Protein AF-A0A7C9FLT8-F1 (afdb_monomer)

Organism: Opuntia streptacantha (NCBI:txid393608)

Solvent-accessible surface area (backbone atoms only — not comparable to full-atom values): 6599 Å² total; per-residue (Å²): 132,85,89,76,83,84,78,73,49,72,65,55,53,50,48,53,50,52,54,50,48,64,69,47,51,83,79,51,79,52,72,66,58,52,50,52,56,49,50,50,53,52,48,55,52,51,52,53,50,48,53,58,59,72,70,54,70,84,85,53,60,69,71,62,48,52,53,50,49,52,51,48,53,51,61,72,40,44,65,58,53,51,51,54,51,50,54,52,51,52,50,51,49,44,49,78,65,58,67,55,52,79,82,69,59,75,85,80,124

Nearest PDB structures (foldseek):
  2nca-assembly1_A  TM=4.082E-01  e=2.066E+00  Homo sapiens
  5lj5-assembly1_R  TM=3.160E-01  e=8.499E+00  Saccharomyces cerevisiae

Structure (mmCIF, N/CA/C/O backbone):
data_AF-A0A7C9FLT8-F1
#
_entry.id   AF-A0A7C9FLT8-F1
#
loop_
_atom_site.group_PDB
_atom_site.id
_atom_site.type_symbol
_atom_site.label_atom_id
_atom_site.label_alt_id
_atom_site.label_comp_id
_atom_site.label_asym_id
_atom_site.label_entity_id
_atom_site.label_seq_id
_atom_site.pdbx_PDB_ins_code
_atom_site.Cartn_x
_atom_site.Cartn_y
_atom_site.Cartn_z
_atom_site.occupancy
_atom_site.B_iso_or_equiv
_atom_site.auth_seq_id
_atom_site.auth_comp_id
_atom_site.auth_asym_id
_atom_site.auth_atom_id
_atom_site.pdbx_PDB_model_num
ATOM 1 N N . SER A 1 1 ? 21.710 56.080 -35.925 1.00 42.78 1 SER A N 1
ATOM 2 C CA . SER A 1 1 ? 21.246 54.891 -36.666 1.00 42.78 1 SER A CA 1
ATOM 3 C C . SER A 1 1 ? 20.817 53.872 -35.632 1.00 42.78 1 SER A C 1
ATOM 5 O O . SER A 1 1 ? 21.524 53.750 -34.645 1.00 42.78 1 SER A O 1
ATOM 7 N N . LYS A 1 2 ? 19.623 53.298 -35.792 1.00 44.31 2 LYS A N 1
ATOM 8 C CA . LYS A 1 2 ? 18.842 52.565 -34.780 1.00 44.31 2 LYS A CA 1
ATOM 9 C C . LYS A 1 2 ? 19.602 51.422 -34.095 1.00 44.31 2 LYS A C 1
ATOM 11 O O . LYS A 1 2 ? 20.177 50.581 -34.779 1.00 44.31 2 LYS A O 1
ATOM 16 N N . ASP A 1 3 ? 19.475 51.374 -32.773 1.00 50.75 3 ASP A N 1
ATOM 17 C CA . ASP A 1 3 ? 19.737 50.214 -31.925 1.00 50.75 3 ASP A CA 1
ATOM 18 C C . ASP A 1 3 ? 18.868 49.021 -32.362 1.00 50.75 3 ASP A C 1
ATOM 20 O O . ASP A 1 3 ? 17.652 49.158 -32.533 1.00 50.75 3 ASP A O 1
ATOM 24 N N . ALA A 1 4 ? 19.485 47.852 -32.545 1.00 52.09 4 ALA A N 1
ATOM 25 C CA . ALA A 1 4 ? 18.796 46.575 -32.724 1.00 52.09 4 ALA A CA 1
ATOM 26 C C . ALA A 1 4 ? 19.052 45.710 -31.473 1.00 52.09 4 ALA A C 1
ATOM 28 O O . ALA A 1 4 ? 20.214 45.520 -31.110 1.00 52.09 4 ALA A O 1
ATOM 29 N N . PRO A 1 5 ? 18.004 45.231 -30.776 1.00 56.94 5 PRO A N 1
ATOM 30 C CA . PRO A 1 5 ? 18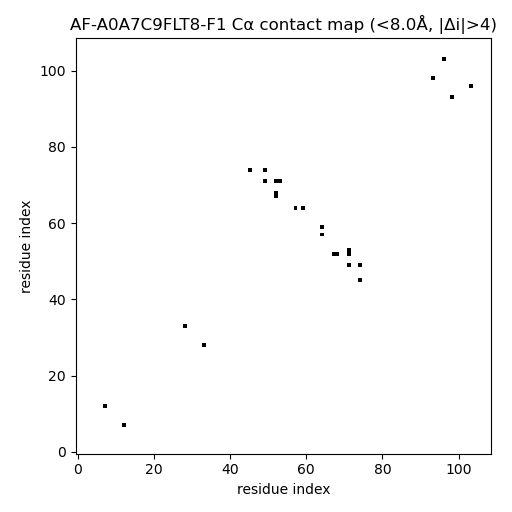.144 44.573 -29.484 1.00 56.94 5 PRO A CA 1
ATOM 31 C C . PRO A 1 5 ? 18.681 43.145 -29.627 1.00 56.94 5 PRO A C 1
ATOM 33 O O . PRO A 1 5 ? 18.403 42.447 -30.602 1.00 56.94 5 PRO A O 1
ATOM 36 N N . GLY A 1 6 ? 19.465 42.752 -28.623 1.00 60.50 6 GLY A N 1
ATOM 37 C CA . GLY A 1 6 ? 20.283 41.548 -28.569 1.00 60.50 6 GLY A CA 1
ATOM 38 C C . GLY A 1 6 ? 19.565 40.254 -28.937 1.00 60.50 6 GLY A C 1
ATOM 39 O O . GLY A 1 6 ? 18.592 39.849 -28.307 1.00 60.50 6 GLY A O 1
ATOM 40 N N . ILE A 1 7 ? 20.130 39.555 -29.916 1.00 61.56 7 ILE A N 1
ATOM 41 C CA . ILE A 1 7 ? 19.964 38.111 -30.027 1.00 61.56 7 ILE A CA 1
ATOM 42 C C . ILE A 1 7 ? 21.009 37.530 -29.079 1.00 61.56 7 ILE A C 1
ATOM 44 O O . ILE A 1 7 ? 22.198 37.527 -29.394 1.00 61.56 7 ILE A O 1
ATOM 48 N N . SER A 1 8 ? 20.564 37.122 -27.890 1.00 65.38 8 SER A N 1
ATOM 49 C CA . SER A 1 8 ? 21.383 36.346 -26.958 1.00 65.38 8 SER A CA 1
ATOM 50 C C . SER A 1 8 ? 21.993 35.175 -27.722 1.00 65.38 8 SER A C 1
ATOM 52 O O . SER A 1 8 ? 21.268 34.425 -28.382 1.00 65.38 8 SER A O 1
ATOM 54 N N . SER A 1 9 ? 23.318 35.030 -27.665 1.00 83.25 9 SER A N 1
ATOM 55 C CA . SER A 1 9 ? 23.988 33.874 -28.257 1.00 83.25 9 SER A CA 1
ATOM 56 C C . SER A 1 9 ? 23.381 32.598 -27.668 1.00 83.25 9 SER A C 1
ATOM 58 O O . SER A 1 9 ? 23.006 32.570 -26.495 1.00 83.25 9 SER A O 1
ATOM 60 N N . TYR A 1 10 ? 23.299 31.521 -28.455 1.00 82.81 10 TYR A N 1
ATOM 61 C CA . TYR A 1 10 ? 22.874 30.207 -27.952 1.00 82.81 10 TYR A CA 1
ATOM 62 C C . TYR A 1 10 ? 23.671 29.800 -26.700 1.00 82.81 10 TYR A C 1
ATOM 64 O O . TYR A 1 10 ? 23.114 29.217 -25.775 1.00 82.81 10 TYR A O 1
ATOM 72 N N . GLY A 1 11 ? 24.957 30.169 -26.648 1.00 86.69 11 GLY A N 1
ATOM 73 C CA . GLY A 1 11 ? 25.812 29.945 -25.482 1.00 86.69 11 GLY A CA 1
ATOM 74 C C . GLY A 1 11 ? 25.373 30.725 -24.241 1.00 86.69 11 GLY A C 1
ATOM 75 O O . GLY A 1 11 ? 25.386 30.164 -23.1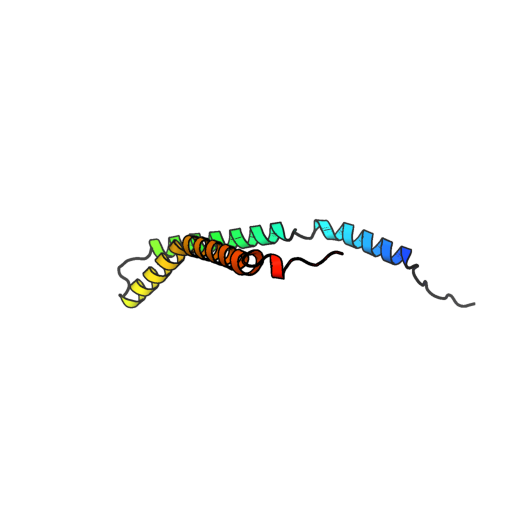51 1.00 86.69 11 GLY A O 1
ATOM 76 N N . ASP A 1 12 ? 24.915 31.968 -24.402 1.00 88.19 12 ASP A N 1
ATOM 77 C CA . ASP A 1 12 ? 24.436 32.792 -23.285 1.00 88.19 12 ASP A CA 1
ATOM 78 C C . ASP A 1 12 ? 23.115 32.246 -22.724 1.00 88.19 12 ASP A C 1
ATOM 80 O O . ASP A 1 12 ? 22.955 32.153 -21.509 1.00 88.19 12 ASP A O 1
ATOM 84 N N . LEU A 1 13 ? 22.208 31.788 -23.597 1.00 91.12 13 LEU A N 1
ATOM 85 C CA . LEU A 1 13 ? 20.957 31.137 -23.182 1.00 91.12 13 LEU A CA 1
ATOM 86 C C . LEU A 1 13 ? 21.213 29.800 -22.478 1.00 91.12 13 LEU A C 1
ATOM 88 O O . LEU A 1 13 ? 20.546 29.478 -21.494 1.00 91.12 13 LEU A O 1
ATOM 92 N N . LEU A 1 14 ? 22.170 29.011 -22.975 1.00 92.38 14 LEU A N 1
ATOM 93 C CA . LEU A 1 14 ? 22.531 27.730 -22.369 1.00 92.38 14 LEU A CA 1
ATOM 94 C C . LEU A 1 14 ? 23.169 27.932 -20.989 1.00 92.38 14 LEU A C 1
ATOM 96 O O . LEU A 1 14 ? 22.830 27.212 -20.052 1.00 92.38 14 LEU A O 1
ATOM 100 N N . MET A 1 15 ? 24.029 28.943 -20.855 1.00 92.75 15 MET A N 1
ATOM 101 C CA . MET A 1 15 ? 24.647 29.322 -19.588 1.00 92.75 15 MET A CA 1
ATOM 102 C C . MET A 1 15 ? 23.604 29.837 -18.589 1.00 92.75 15 MET A C 1
ATOM 104 O O . MET A 1 15 ? 23.596 29.380 -17.453 1.00 92.75 15 MET A O 1
ATOM 108 N N . GLU A 1 16 ? 22.676 30.711 -18.999 1.00 93.44 16 GLU A N 1
ATOM 109 C CA . GLU A 1 16 ? 21.579 31.187 -18.140 1.00 93.44 16 GLU A CA 1
ATOM 110 C C . GLU A 1 16 ? 20.663 30.038 -17.685 1.00 93.44 16 GLU A C 1
ATOM 112 O O . GLU A 1 16 ? 20.236 29.991 -16.524 1.00 93.44 16 GLU A O 1
ATOM 117 N N . PHE A 1 17 ? 20.383 29.085 -18.578 1.00 91.31 17 PHE A N 1
ATOM 118 C CA . PHE A 1 17 ? 19.625 27.883 -18.251 1.00 91.31 17 PHE A CA 1
ATOM 119 C C . PHE A 1 17 ? 20.356 27.012 -17.224 1.00 91.31 17 PHE A C 1
ATOM 121 O O . PHE A 1 17 ? 19.753 26.626 -16.221 1.00 91.31 17 PHE A O 1
ATOM 128 N N . GLU A 1 18 ? 21.644 26.731 -17.429 1.00 94.00 18 GLU A N 1
ATOM 129 C CA . GLU A 1 18 ? 22.449 25.931 -16.503 1.00 94.00 18 GLU A CA 1
ATOM 130 C C . GLU A 1 18 ? 22.535 26.597 -15.120 1.00 94.00 18 GLU A C 1
ATOM 132 O O . GLU A 1 18 ? 22.254 25.957 -14.102 1.00 94.00 18 GLU A O 1
ATOM 137 N N . ASP A 1 19 ? 22.778 27.908 -15.083 1.00 93.75 19 ASP A N 1
ATOM 138 C CA . ASP A 1 19 ? 22.778 28.714 -13.859 1.00 93.75 19 ASP A CA 1
ATOM 139 C C . ASP A 1 19 ? 21.427 28.653 -13.131 1.00 93.75 19 ASP A C 1
ATOM 141 O O . ASP A 1 19 ? 21.357 28.531 -11.902 1.00 93.75 19 ASP A O 1
ATOM 145 N N . SER A 1 20 ? 20.331 28.722 -13.889 1.00 91.75 20 SER A N 1
ATOM 146 C CA . SER A 1 20 ? 18.970 28.625 -13.359 1.00 91.75 20 SER A CA 1
ATOM 147 C C . SER A 1 20 ? 18.685 27.238 -12.785 1.00 91.75 20 SER A C 1
ATOM 149 O O . SER A 1 20 ? 18.117 27.129 -11.695 1.00 91.75 20 SER A O 1
ATOM 151 N N . VAL A 1 21 ? 19.121 26.170 -13.460 1.00 90.19 21 VAL A N 1
ATOM 152 C CA . VAL A 1 21 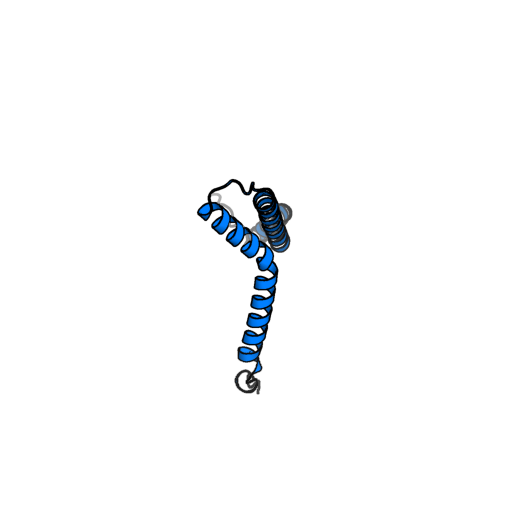? 18.989 24.788 -12.977 1.00 90.19 21 VAL A CA 1
ATOM 153 C C . VAL A 1 21 ? 19.778 24.592 -11.683 1.00 90.19 21 VAL A C 1
ATOM 155 O O . VAL A 1 21 ? 19.229 24.056 -10.718 1.00 90.19 21 VAL A O 1
ATOM 158 N N . VAL A 1 22 ? 21.024 25.070 -11.613 1.00 92.00 22 VAL A N 1
ATOM 159 C CA . VAL A 1 22 ? 21.863 24.977 -10.405 1.00 92.00 22 VAL A CA 1
ATOM 160 C C . VAL A 1 22 ? 21.224 25.716 -9.227 1.00 92.00 22 VAL A C 1
ATOM 162 O O . VAL A 1 22 ? 21.184 25.179 -8.120 1.00 92.00 22 VAL A O 1
ATOM 165 N N . LYS A 1 23 ? 20.650 26.903 -9.455 1.00 92.56 23 LYS A N 1
ATOM 166 C CA . LYS A 1 23 ? 19.956 27.685 -8.414 1.00 92.56 23 LYS A CA 1
ATOM 167 C C . LYS A 1 23 ? 18.651 27.036 -7.939 1.00 92.56 23 LYS A C 1
ATOM 169 O O . LYS A 1 23 ? 18.276 27.204 -6.777 1.00 92.56 23 LYS A O 1
ATOM 174 N N . GLN A 1 24 ? 17.937 26.322 -8.812 1.00 88.94 24 GLN A N 1
ATOM 175 C CA . GLN A 1 24 ? 16.654 25.690 -8.476 1.00 88.94 24 GLN A CA 1
ATOM 176 C C . GLN A 1 24 ? 16.810 24.303 -7.845 1.00 88.94 24 GLN A C 1
ATOM 178 O O . GLN A 1 24 ? 16.023 23.941 -6.973 1.00 88.94 24 GLN A O 1
ATOM 183 N N . ARG A 1 25 ? 17.832 23.534 -8.235 1.00 85.06 25 ARG A N 1
ATOM 184 C CA . ARG A 1 25 ? 18.026 22.136 -7.815 1.00 85.06 25 ARG A CA 1
ATOM 185 C C . ARG A 1 25 ? 17.962 21.903 -6.294 1.00 85.06 25 ARG A C 1
ATOM 187 O O . ARG A 1 25 ? 17.313 20.936 -5.910 1.00 85.06 25 ARG A O 1
ATOM 194 N N . PRO A 1 26 ? 18.529 22.758 -5.417 1.00 86.88 26 PRO A N 1
ATOM 195 C CA . PRO A 1 26 ? 18.432 22.581 -3.964 1.00 86.88 26 PRO A CA 1
ATOM 196 C C . PRO A 1 26 ? 17.016 22.758 -3.395 1.00 86.88 26 PRO A C 1
ATOM 198 O O . PRO A 1 26 ? 16.740 22.290 -2.296 1.00 86.88 26 PRO A O 1
ATOM 201 N N . LYS A 1 27 ? 16.119 23.445 -4.117 1.00 87.50 27 LYS A N 1
ATOM 202 C CA . LYS A 1 27 ? 14.713 23.635 -3.716 1.00 87.50 27 LYS A CA 1
ATOM 203 C C . LYS A 1 27 ? 13.838 22.438 -4.087 1.00 87.50 27 LYS A C 1
ATOM 205 O O . LYS A 1 27 ? 12.719 22.322 -3.594 1.00 87.50 27 LYS A O 1
ATOM 210 N N . CYS A 1 28 ? 14.331 21.567 -4.963 1.00 85.56 28 CYS A N 1
ATOM 211 C CA . CYS A 1 28 ? 13.621 20.385 -5.417 1.00 85.56 28 CYS A CA 1
ATOM 212 C C . CYS A 1 28 ? 14.005 19.182 -4.554 1.00 85.56 28 CYS A C 1
ATOM 214 O O . CYS A 1 28 ? 15.182 18.889 -4.355 1.00 85.56 28 CYS A O 1
ATOM 216 N N . MET A 1 29 ? 13.006 18.440 -4.082 1.00 89.31 29 MET A N 1
ATOM 217 C CA . MET A 1 29 ? 13.251 17.136 -3.473 1.00 89.31 29 MET A CA 1
ATOM 218 C C . MET A 1 29 ? 13.598 16.099 -4.542 1.00 89.31 29 MET A C 1
ATOM 220 O O . MET A 1 29 ? 13.102 16.156 -5.669 1.00 89.31 29 MET A O 1
ATOM 224 N N . SER A 1 30 ? 14.431 15.124 -4.182 1.00 91.12 30 SER A N 1
ATOM 225 C CA . SER A 1 30 ? 14.687 13.975 -5.048 1.00 91.12 30 SER A CA 1
ATOM 226 C C . SER A 1 30 ? 13.430 13.111 -5.192 1.00 91.12 30 SER A C 1
ATOM 228 O O . SER A 1 30 ? 12.609 13.019 -4.278 1.00 91.12 30 SER A O 1
ATOM 230 N N . GLY A 1 31 ? 13.294 12.423 -6.330 1.00 92.44 31 GLY A N 1
ATOM 231 C CA . GLY A 1 31 ? 12.185 11.486 -6.548 1.00 92.44 31 GLY A CA 1
ATOM 232 C C . GLY A 1 31 ? 12.166 10.338 -5.531 1.00 92.44 31 GLY A C 1
ATOM 233 O O . GLY A 1 31 ? 11.097 9.944 -5.065 1.00 92.44 31 GLY A O 1
ATOM 234 N N . SER A 1 32 ? 13.341 9.852 -5.117 1.00 94.19 32 SER A N 1
ATOM 235 C CA . SER A 1 32 ? 13.462 8.865 -4.037 1.00 94.19 32 SER A CA 1
ATOM 236 C C . SER A 1 32 ? 12.976 9.422 -2.698 1.00 94.19 32 SER A C 1
ATOM 238 O O . SER A 1 32 ? 12.186 8.763 -2.030 1.00 94.19 32 SER A O 1
ATOM 240 N N . GLY A 1 33 ? 13.350 10.659 -2.352 1.00 94.94 33 GLY A N 1
ATOM 241 C CA . GLY A 1 33 ? 12.894 11.316 -1.126 1.00 94.94 33 GLY A CA 1
ATOM 242 C C . GLY A 1 33 ? 11.384 11.567 -1.115 1.00 94.94 33 GLY A C 1
ATOM 243 O O . GLY A 1 33 ? 10.730 11.379 -0.092 1.00 94.94 33 GLY A O 1
ATOM 244 N N . LEU A 1 34 ? 10.794 11.922 -2.261 1.00 93.94 34 LEU A N 1
ATOM 245 C CA . LEU A 1 34 ? 9.336 12.025 -2.396 1.00 93.94 34 LEU A CA 1
ATOM 246 C C . LEU A 1 34 ? 8.643 10.670 -2.222 1.00 93.94 34 LEU A C 1
ATOM 248 O O . LEU A 1 34 ? 7.593 10.600 -1.587 1.00 93.94 34 LEU A O 1
ATOM 252 N N . THR A 1 35 ? 9.228 9.603 -2.767 1.00 96.00 35 THR A N 1
ATOM 253 C CA . THR A 1 35 ? 8.690 8.242 -2.643 1.00 96.00 35 THR A CA 1
ATOM 254 C C . THR A 1 35 ? 8.711 7.785 -1.186 1.00 96.00 35 THR A C 1
ATOM 256 O O . THR A 1 35 ? 7.684 7.352 -0.673 1.00 96.00 35 THR A O 1
ATOM 259 N N . GLU A 1 36 ? 9.828 7.983 -0.487 1.00 96.56 36 GLU A N 1
ATOM 260 C CA . GLU A 1 36 ? 9.977 7.646 0.932 1.00 96.56 36 GLU A CA 1
ATOM 261 C C . GLU A 1 36 ? 9.008 8.436 1.829 1.00 96.56 36 GLU A C 1
ATOM 263 O O . GLU A 1 36 ? 8.347 7.865 2.699 1.00 96.56 36 GLU A O 1
ATOM 268 N N . LEU A 1 37 ? 8.851 9.744 1.590 1.00 96.31 37 LEU A N 1
ATOM 269 C CA . LEU A 1 37 ? 7.868 10.566 2.308 1.00 96.31 37 LEU A CA 1
ATOM 270 C C . LEU A 1 37 ? 6.424 10.120 2.056 1.00 96.31 37 LEU A C 1
ATOM 272 O O . LEU A 1 37 ? 5.569 10.221 2.938 1.00 96.31 37 LEU A O 1
ATOM 276 N N . ASN A 1 38 ? 6.124 9.662 0.845 1.00 96.31 38 ASN A N 1
ATOM 277 C CA . ASN A 1 38 ? 4.800 9.162 0.518 1.00 96.31 38 ASN A CA 1
ATOM 278 C C . ASN A 1 38 ? 4.537 7.818 1.216 1.00 96.31 38 ASN A C 1
ATOM 280 O O . ASN A 1 38 ? 3.483 7.631 1.823 1.00 96.31 38 ASN A O 1
ATOM 284 N N . GLU A 1 39 ? 5.512 6.909 1.199 1.00 95.75 39 GLU A N 1
ATOM 285 C CA . GLU A 1 39 ? 5.437 5.625 1.901 1.00 95.75 39 GLU A CA 1
ATOM 286 C C . GLU A 1 39 ? 5.283 5.796 3.412 1.00 95.75 39 GLU A C 1
ATOM 288 O O . GLU A 1 39 ? 4.438 5.132 4.015 1.00 95.75 39 GLU A O 1
ATOM 293 N N . SER A 1 40 ? 6.043 6.707 4.028 1.00 96.69 40 SER A N 1
ATOM 294 C CA . SER A 1 40 ? 5.921 6.982 5.463 1.00 96.69 40 SER A CA 1
ATOM 295 C C . SER A 1 40 ? 4.536 7.524 5.811 1.00 96.69 40 SER A C 1
ATOM 297 O O . SER A 1 40 ? 3.898 7.027 6.736 1.00 96.69 40 SER A O 1
ATOM 299 N N . ARG A 1 41 ? 4.000 8.452 5.006 1.00 97.38 41 ARG A N 1
ATOM 300 C CA . ARG A 1 41 ? 2.633 8.965 5.165 1.00 97.38 41 ARG A CA 1
ATOM 301 C C . ARG A 1 41 ? 1.589 7.853 5.091 1.00 97.38 41 ARG A C 1
ATOM 303 O O . ARG A 1 41 ? 0.653 7.849 5.891 1.00 97.38 41 ARG A O 1
ATOM 310 N N . PHE A 1 42 ? 1.706 6.940 4.127 1.00 95.44 42 PHE A N 1
ATOM 311 C CA . PHE A 1 42 ? 0.780 5.812 4.018 1.00 95.44 42 PHE A CA 1
ATOM 312 C C . PHE A 1 42 ? 0.890 4.874 5.215 1.00 95.44 42 PHE A C 1
ATOM 314 O O . PHE A 1 42 ? -0.139 4.500 5.774 1.00 95.44 42 PHE A O 1
ATOM 321 N N . ARG A 1 43 ? 2.112 4.556 5.648 1.00 95.75 43 ARG A N 1
ATOM 322 C CA . ARG A 1 43 ? 2.356 3.709 6.817 1.00 95.75 43 ARG A CA 1
ATOM 323 C C . ARG A 1 43 ? 1.715 4.292 8.072 1.00 95.75 43 ARG A C 1
ATOM 325 O O . ARG A 1 43 ? 0.903 3.616 8.691 1.00 95.75 43 ARG A O 1
ATOM 332 N N . SER A 1 44 ? 1.962 5.568 8.366 1.00 97.62 44 SER A N 1
ATOM 333 C CA . SER A 1 44 ? 1.373 6.233 9.533 1.00 97.62 44 SER A CA 1
ATOM 334 C C . SER A 1 44 ? -0.156 6.267 9.487 1.00 97.62 44 SER A C 1
ATOM 336 O O . SER A 1 44 ? -0.806 6.129 10.517 1.00 97.62 44 SER A O 1
ATOM 338 N N . ARG A 1 45 ? -0.761 6.423 8.300 1.00 96.94 45 ARG A N 1
ATOM 339 C CA . ARG A 1 45 ? -2.226 6.365 8.1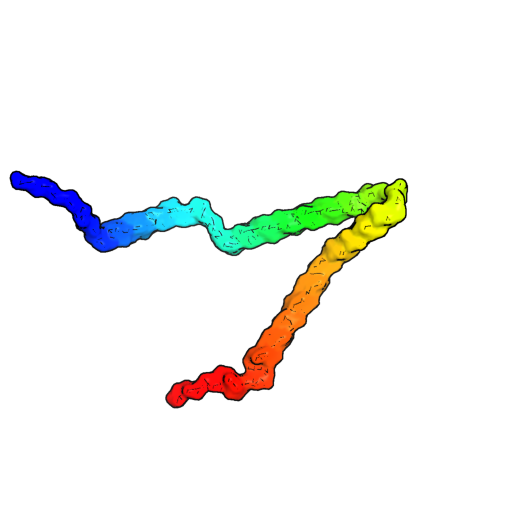51 1.00 96.94 45 ARG A CA 1
ATOM 340 C C . ARG A 1 45 ? -2.785 4.971 8.418 1.00 96.94 45 ARG A C 1
ATOM 342 O O . ARG A 1 45 ? -3.837 4.862 9.040 1.00 96.94 45 ARG A O 1
ATOM 349 N N . ILE A 1 46 ? -2.104 3.929 7.944 1.00 96.38 46 ILE A N 1
ATOM 350 C CA . ILE A 1 46 ? -2.501 2.538 8.190 1.00 96.38 46 ILE A CA 1
ATOM 351 C C . ILE A 1 46 ? -2.383 2.220 9.681 1.00 96.38 46 ILE A C 1
ATOM 353 O O . ILE A 1 46 ? -3.333 1.699 10.253 1.00 96.38 46 ILE A O 1
ATOM 357 N N . GLU A 1 47 ? -1.264 2.578 10.314 1.00 96.31 47 GLU A N 1
ATOM 358 C CA . GLU A 1 47 ? -1.043 2.388 11.753 1.00 96.31 47 GLU A CA 1
ATOM 359 C C . GLU A 1 47 ? -2.118 3.096 12.579 1.00 96.31 47 GLU A C 1
ATOM 361 O O . GLU A 1 47 ? -2.771 2.464 13.402 1.00 96.31 47 GLU A O 1
ATOM 366 N N . HIS A 1 48 ? -2.383 4.371 12.285 1.00 97.50 48 HIS A N 1
ATOM 367 C CA . HIS A 1 48 ? -3.442 5.128 12.948 1.00 97.50 48 HIS A CA 1
ATOM 368 C C . HIS A 1 48 ? -4.807 4.441 12.815 1.00 97.50 48 HIS A C 1
ATOM 370 O O . HIS A 1 48 ? -5.535 4.291 13.792 1.00 97.50 48 HIS A O 1
ATOM 376 N N . ARG A 1 49 ? -5.162 3.996 11.604 1.00 97.06 49 ARG A N 1
ATOM 377 C CA . ARG A 1 49 ? -6.446 3.335 11.357 1.00 97.06 49 ARG A CA 1
ATOM 378 C C . ARG A 1 49 ? -6.549 1.976 12.050 1.00 97.06 49 ARG A C 1
ATOM 380 O O . ARG A 1 49 ? -7.625 1.622 12.522 1.00 97.06 49 ARG A O 1
ATOM 387 N N . LEU A 1 50 ? -5.453 1.222 12.121 1.00 96.94 50 LEU A N 1
ATOM 388 C CA . LEU A 1 50 ? -5.397 -0.031 12.873 1.00 96.94 50 LEU A CA 1
ATOM 389 C C . LEU A 1 50 ? -5.685 0.216 14.354 1.00 96.94 50 LEU A C 1
ATOM 391 O O . LEU A 1 50 ? -6.548 -0.461 14.903 1.00 96.94 50 LEU A O 1
ATOM 395 N N . THR A 1 51 ? -5.044 1.219 14.960 1.00 96.12 51 THR A N 1
ATOM 396 C CA . THR A 1 51 ? -5.309 1.604 16.353 1.00 96.12 51 THR A CA 1
ATOM 397 C C . THR A 1 51 ? -6.777 1.973 16.559 1.00 96.12 51 THR A C 1
ATOM 399 O O . THR A 1 51 ? -7.421 1.426 17.450 1.00 96.12 51 THR A O 1
ATOM 402 N N . GLU A 1 52 ? -7.351 2.810 15.685 1.00 95.12 52 GLU A N 1
ATOM 403 C CA . GLU A 1 52 ? -8.777 3.158 15.762 1.00 95.12 52 GLU A CA 1
ATOM 404 C C . GLU A 1 52 ? -9.688 1.927 15.722 1.00 95.12 52 GLU A C 1
ATOM 406 O O . GLU A 1 52 ? -10.674 1.886 16.452 1.00 95.12 52 GLU A O 1
ATOM 411 N N . LEU A 1 53 ? -9.393 0.955 14.850 1.00 94.75 53 LEU A N 1
ATOM 412 C CA . LEU A 1 53 ? -10.204 -0.250 14.659 1.00 94.75 53 LEU A CA 1
ATOM 413 C C . LEU A 1 53 ? -10.073 -1.243 15.822 1.00 94.75 53 LEU A C 1
ATOM 415 O O . LEU A 1 53 ? -11.053 -1.910 16.154 1.00 94.75 53 LEU A O 1
ATOM 419 N N . GLU A 1 54 ? -8.891 -1.349 16.430 1.00 91.75 54 GLU A N 1
ATOM 420 C CA . GLU A 1 54 ? -8.629 -2.241 17.567 1.00 91.75 54 GLU A CA 1
ATOM 421 C C . GLU A 1 54 ? -9.248 -1.730 18.874 1.00 91.75 54 GLU A C 1
ATOM 423 O O . GLU A 1 54 ? -9.650 -2.532 19.715 1.00 91.75 54 GLU A O 1
ATOM 428 N N . GLU A 1 55 ? -9.393 -0.413 19.023 1.00 90.56 55 GLU A N 1
ATOM 429 C CA . GLU A 1 55 ? -9.983 0.222 20.208 1.00 90.56 55 GLU A CA 1
ATOM 430 C C . GLU A 1 55 ? -11.517 0.356 20.138 1.00 90.56 55 GLU A C 1
ATOM 432 O O . GLU A 1 55 ? -12.148 0.912 21.044 1.00 90.56 55 GLU A O 1
ATOM 437 N N . LEU A 1 56 ? -12.162 -0.144 19.075 1.00 85.69 56 LEU A N 1
ATOM 438 C CA . LEU A 1 56 ? -13.608 -0.000 18.919 1.00 85.69 56 LEU A CA 1
ATOM 439 C C . LEU A 1 56 ? -14.392 -0.821 19.956 1.00 85.69 56 LEU A C 1
ATOM 441 O O . LEU A 1 56 ? -14.157 -2.019 20.120 1.00 85.69 56 LEU A O 1
ATOM 445 N N . PRO A 1 57 ? -15.419 -0.229 20.592 1.00 84.62 57 PRO A N 1
ATOM 446 C CA . PRO A 1 57 ? -16.256 -0.958 21.530 1.00 84.62 57 PRO A C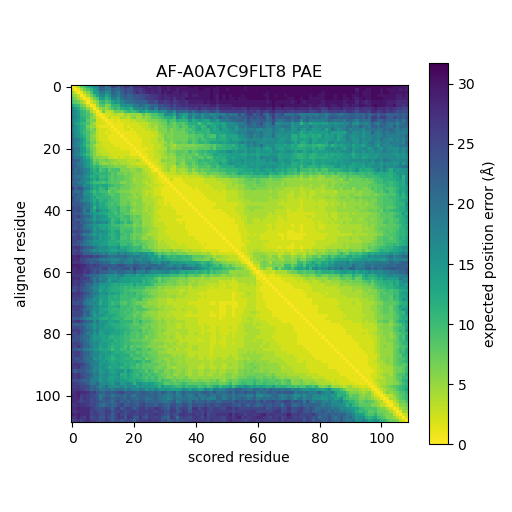A 1
ATOM 447 C C . PRO A 1 57 ? -17.100 -2.012 20.803 1.00 84.62 57 PRO A C 1
ATOM 449 O O . PRO A 1 57 ? -17.748 -1.725 19.793 1.00 84.62 57 PRO A O 1
ATOM 452 N N . SER A 1 58 ? -17.166 -3.218 21.371 1.00 78.31 58 SER A N 1
ATOM 453 C CA . SER A 1 58 ? -17.966 -4.333 20.840 1.00 78.31 58 SER A CA 1
ATOM 454 C C . SER A 1 58 ? -19.481 -4.140 20.995 1.00 78.31 58 SER A C 1
ATOM 456 O O . SER A 1 58 ? -20.249 -4.981 20.551 1.00 78.31 58 SER A O 1
ATOM 458 N N . SER A 1 59 ? -19.928 -3.041 21.612 1.00 83.31 59 SER A N 1
ATOM 459 C CA . SER A 1 59 ? -21.346 -2.695 21.795 1.00 83.31 59 SER A CA 1
ATOM 460 C C . SER A 1 59 ? -22.018 -2.108 20.545 1.00 83.31 59 SER A C 1
ATOM 462 O O . SER A 1 59 ? -23.176 -1.693 20.599 1.00 83.31 59 SER A O 1
ATOM 464 N N . ARG A 1 60 ? -21.302 -2.028 19.418 1.00 75.88 60 ARG A N 1
ATOM 465 C CA . ARG A 1 60 ? -21.840 -1.564 18.132 1.00 75.88 60 ARG A CA 1
ATOM 466 C C . ARG A 1 60 ? -22.659 -2.675 17.468 1.00 75.88 60 ARG A C 1
ATOM 468 O O . ARG A 1 60 ? -22.385 -3.850 17.669 1.00 75.88 60 ARG A O 1
ATOM 475 N N . GLY A 1 61 ? -23.653 -2.302 16.661 1.00 87.75 61 GLY A N 1
ATOM 476 C CA . GLY A 1 61 ? -24.492 -3.270 15.943 1.00 87.75 61 GLY A CA 1
ATOM 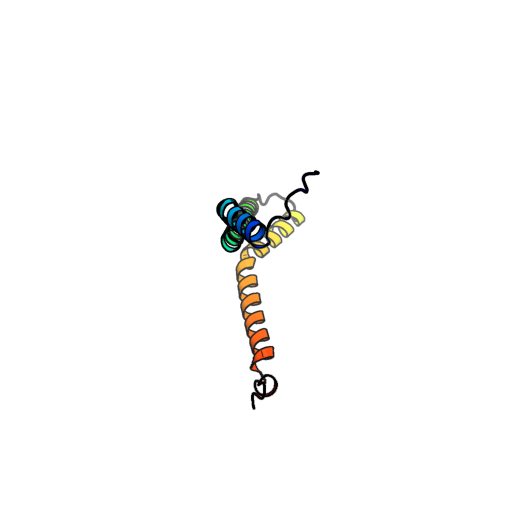477 C C . GLY A 1 61 ? -23.690 -4.203 15.022 1.00 87.75 61 GLY A C 1
ATOM 478 O O . GLY A 1 61 ? -22.663 -3.807 14.466 1.00 87.75 61 GLY A O 1
ATOM 479 N N . GLU A 1 62 ? -24.196 -5.423 14.836 1.00 90.19 62 GLU A N 1
ATOM 480 C CA . GLU A 1 62 ? -23.499 -6.548 14.186 1.00 90.19 62 GLU A CA 1
ATOM 481 C C . GLU A 1 62 ? -22.986 -6.246 12.765 1.00 90.19 62 GLU A C 1
ATOM 483 O O . GLU A 1 62 ? -21.874 -6.642 12.407 1.00 90.19 62 GLU A O 1
ATOM 488 N N . ASP A 1 63 ? -23.757 -5.510 11.954 1.00 92.06 63 ASP A N 1
ATOM 489 C CA . ASP A 1 63 ? -23.363 -5.136 10.585 1.00 92.06 63 ASP A CA 1
ATOM 490 C C . ASP A 1 63 ? -22.131 -4.216 10.578 1.00 92.06 63 ASP A C 1
ATOM 492 O O . ASP A 1 63 ? -21.169 -4.440 9.838 1.00 92.06 63 ASP A O 1
ATOM 496 N N . LEU A 1 64 ? -22.121 -3.204 11.451 1.00 90.69 64 LEU A N 1
ATOM 497 C CA . LEU A 1 64 ? -20.985 -2.293 11.572 1.00 90.69 64 LEU A CA 1
ATOM 498 C C . LEU A 1 64 ? -19.759 -3.028 12.119 1.00 90.69 64 LEU A C 1
ATOM 500 O O . LEU A 1 64 ? -18.654 -2.837 11.615 1.00 90.69 64 LEU A O 1
ATOM 504 N N . GLN A 1 65 ? -19.958 -3.901 13.108 1.00 91.50 65 GLN A N 1
ATOM 505 C CA . GLN A 1 65 ? -18.886 -4.715 13.672 1.00 91.50 65 GLN A CA 1
ATOM 506 C C . GLN A 1 65 ? -18.250 -5.627 12.614 1.00 91.50 65 GLN A C 1
ATOM 508 O O . GLN A 1 65 ? -17.025 -5.673 12.506 1.00 91.50 65 GLN A O 1
ATOM 513 N N . SER A 1 66 ? -19.060 -6.292 11.787 1.00 93.25 66 SER A N 1
ATOM 514 C CA . SER A 1 66 ? -18.565 -7.151 10.704 1.00 93.25 66 SER A CA 1
ATOM 515 C C . SER A 1 66 ? -17.733 -6.370 9.686 1.00 93.25 66 SER A C 1
ATOM 517 O O . SER A 1 66 ? -16.652 -6.814 9.300 1.00 93.25 66 SER A O 1
ATOM 519 N N . LYS A 1 67 ? -18.186 -5.175 9.286 1.00 94.69 67 LYS A N 1
ATOM 520 C CA . LYS A 1 67 ? -17.439 -4.303 8.363 1.00 94.69 67 LYS A CA 1
ATOM 521 C C . LYS A 1 67 ? -16.100 -3.857 8.950 1.00 94.69 67 LYS A C 1
ATOM 523 O O . LYS A 1 67 ? -15.086 -3.936 8.261 1.00 94.69 67 LYS A O 1
ATOM 528 N N . CYS A 1 68 ? -16.079 -3.450 10.219 1.00 95.06 68 CYS A N 1
ATOM 529 C CA . CYS A 1 68 ? -14.846 -3.065 10.908 1.00 95.06 68 CYS A CA 1
ATOM 530 C C . CYS A 1 68 ? -13.860 -4.235 11.033 1.00 95.06 68 CYS A C 1
ATOM 532 O O . CYS A 1 68 ? -12.663 -4.041 10.836 1.00 95.06 68 CYS A O 1
ATOM 534 N N . LEU A 1 69 ? -14.343 -5.452 11.304 1.00 94.62 69 LEU A N 1
ATOM 535 C CA . LEU A 1 69 ? -13.493 -6.644 11.347 1.00 94.62 69 LEU A CA 1
ATOM 536 C C . LEU A 1 69 ? -12.889 -6.964 9.976 1.00 94.62 69 LEU A C 1
ATOM 538 O O . LEU A 1 69 ? -11.696 -7.246 9.887 1.00 94.62 69 LEU A O 1
ATOM 542 N N . LEU A 1 70 ? -13.682 -6.886 8.905 1.00 96.81 70 LEU A N 1
ATOM 543 C CA . LEU A 1 70 ? -13.179 -7.082 7.543 1.00 96.81 70 LEU A CA 1
ATOM 544 C C . LEU A 1 70 ? -12.098 -6.059 7.184 1.00 96.81 70 LEU A C 1
ATOM 546 O O . LEU A 1 70 ? -11.065 -6.435 6.631 1.00 96.81 70 LEU A O 1
ATOM 550 N N . GLU A 1 71 ? -12.307 -4.787 7.527 1.00 97.12 71 GLU A N 1
ATOM 551 C CA . GLU A 1 71 ? -11.307 -3.736 7.329 1.00 97.12 71 GLU A CA 1
ATOM 552 C C . GLU A 1 71 ? -10.026 -4.032 8.123 1.00 97.12 71 GLU A C 1
ATOM 554 O O . GLU A 1 71 ? -8.936 -4.034 7.552 1.00 97.12 71 GLU A O 1
ATOM 559 N N . LEU A 1 72 ? -10.154 -4.365 9.413 1.00 96.38 72 LEU A N 1
ATOM 560 C CA . LEU A 1 72 ? -9.030 -4.670 10.300 1.00 96.38 72 LEU A CA 1
ATOM 561 C C . LEU A 1 72 ? -8.180 -5.827 9.764 1.00 96.38 72 LEU A C 1
ATOM 563 O O . LEU A 1 72 ? -6.958 -5.708 9.648 1.00 96.38 72 LEU A O 1
ATOM 567 N N . TYR A 1 73 ? -8.811 -6.947 9.410 1.00 97.12 73 TYR A N 1
ATOM 568 C CA . TYR A 1 73 ? -8.093 -8.096 8.860 1.00 97.12 73 TYR A CA 1
ATOM 569 C C . TYR A 1 73 ? -7.525 -7.809 7.469 1.00 97.12 73 TYR A C 1
ATOM 571 O O . TYR A 1 73 ? -6.416 -8.250 7.167 1.00 97.12 73 TYR A O 1
ATOM 579 N N . GLY A 1 74 ? -8.230 -7.030 6.645 1.00 97.38 74 GLY A N 1
ATOM 580 C CA . GLY A 1 74 ? -7.727 -6.570 5.353 1.00 97.38 74 GLY A CA 1
ATOM 581 C C . GLY A 1 74 ? -6.431 -5.768 5.491 1.00 97.38 74 GLY A C 1
ATOM 582 O O . GLY A 1 74 ? -5.454 -6.063 4.803 1.00 97.38 74 GLY A O 1
ATOM 583 N N . LEU A 1 75 ? -6.389 -4.816 6.429 1.00 96.88 75 LEU A N 1
ATOM 584 C CA . LEU A 1 75 ? -5.194 -4.019 6.718 1.00 96.88 75 LEU A CA 1
ATOM 585 C C . LEU A 1 75 ? -4.051 -4.879 7.277 1.00 96.88 75 LEU A C 1
ATOM 587 O O . LEU A 1 75 ? -2.919 -4.758 6.810 1.00 96.88 75 LEU A O 1
ATOM 591 N N . LYS A 1 76 ? -4.332 -5.807 8.204 1.00 95.94 76 LYS A N 1
ATOM 592 C CA . LYS A 1 76 ? -3.315 -6.728 8.757 1.00 95.94 76 LYS A CA 1
ATOM 593 C C . LYS A 1 76 ? -2.692 -7.650 7.704 1.00 95.94 76 LYS A C 1
ATOM 595 O O . LYS A 1 76 ? -1.539 -8.049 7.843 1.00 95.94 76 LYS A O 1
ATOM 600 N N . LEU A 1 77 ? -3.430 -7.984 6.647 1.00 97.44 77 LEU A N 1
ATOM 601 C CA . LEU A 1 77 ? -2.955 -8.845 5.561 1.00 97.44 77 LEU A CA 1
ATOM 602 C C . LEU A 1 77 ? -2.269 -8.084 4.417 1.00 97.44 77 LEU A C 1
ATOM 604 O O . LEU A 1 77 ? -1.738 -8.728 3.510 1.00 97.44 77 LEU A O 1
ATOM 608 N N . ALA A 1 78 ? -2.252 -6.749 4.432 1.00 94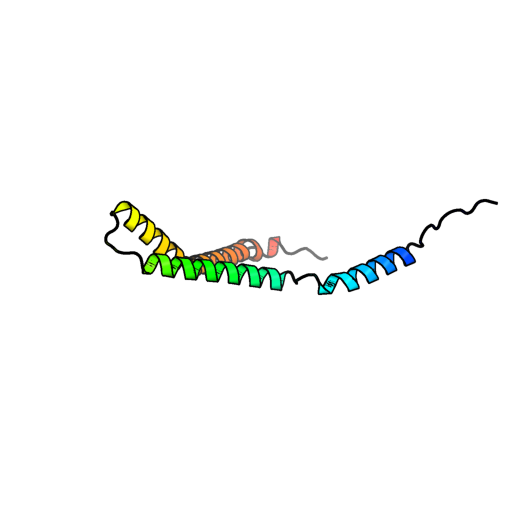.94 78 ALA A N 1
ATOM 609 C CA . ALA A 1 78 ? -1.780 -5.944 3.305 1.00 94.94 78 ALA A CA 1
ATOM 610 C C . ALA A 1 78 ? -0.326 -6.256 2.900 1.00 94.94 78 ALA A C 1
ATOM 612 O O . ALA A 1 78 ? -0.044 -6.449 1.716 1.00 94.94 78 ALA A O 1
ATOM 613 N N . GLU A 1 79 ? 0.589 -6.388 3.865 1.00 94.06 79 GLU A N 1
ATOM 614 C CA . GLU A 1 79 ? 1.998 -6.700 3.578 1.00 94.06 79 GLU A CA 1
ATOM 615 C C . GLU A 1 79 ? 2.185 -8.118 3.027 1.00 94.06 79 GLU A C 1
ATOM 617 O O . GLU A 1 79 ? 2.978 -8.336 2.107 1.00 94.06 79 GLU A O 1
ATOM 622 N N . LEU A 1 80 ? 1.404 -9.087 3.517 1.00 97.81 80 LEU A N 1
ATOM 623 C CA . LEU A 1 80 ? 1.409 -10.439 2.959 1.00 97.81 80 LEU A CA 1
ATOM 624 C C . LEU A 1 80 ? 0.915 -10.426 1.508 1.00 97.81 80 LEU A C 1
ATOM 626 O O . LEU A 1 80 ? 1.557 -11.006 0.634 1.00 97.81 80 LEU A O 1
ATOM 630 N N . GLN A 1 81 ? -0.188 -9.723 1.233 1.00 97.88 81 GLN A N 1
ATOM 631 C CA . GLN A 1 81 ? -0.708 -9.566 -0.126 1.00 97.88 81 GLN A CA 1
ATOM 632 C C . GLN A 1 81 ? 0.312 -8.890 -1.050 1.00 97.88 81 GLN A C 1
ATOM 634 O O . GLN A 1 81 ? 0.472 -9.317 -2.193 1.00 97.88 81 GLN A O 1
ATOM 639 N N . LYS A 1 82 ? 1.023 -7.864 -0.568 1.00 96.62 82 LYS A N 1
ATOM 640 C CA . LYS A 1 82 ? 2.084 -7.180 -1.319 1.00 96.62 82 LYS A CA 1
ATOM 641 C C . LYS A 1 82 ? 3.223 -8.134 -1.675 1.00 96.62 82 LYS A C 1
ATOM 643 O O . LYS A 1 82 ? 3.614 -8.180 -2.841 1.00 96.62 82 LYS A O 1
ATOM 648 N N . LYS A 1 83 ? 3.711 -8.921 -0.709 1.00 98.12 83 LYS A N 1
ATOM 649 C CA . LYS A 1 83 ? 4.762 -9.924 -0.942 1.00 98.12 83 LYS A CA 1
ATOM 650 C C . LYS A 1 83 ? 4.322 -10.957 -1.981 1.00 98.12 83 LYS A C 1
ATOM 652 O O . LYS A 1 83 ? 4.999 -11.119 -2.987 1.00 98.12 83 LYS A O 1
ATOM 657 N N . VAL A 1 84 ? 3.148 -11.565 -1.797 1.00 98.62 84 VAL A N 1
ATOM 658 C CA . VAL A 1 84 ? 2.622 -12.573 -2.734 1.00 98.62 84 VAL A CA 1
ATOM 659 C C . VAL A 1 84 ? 2.488 -12.003 -4.148 1.00 98.62 84 VAL A C 1
ATOM 661 O O . VAL A 1 84 ? 2.902 -12.645 -5.109 1.00 98.62 84 VAL A O 1
ATOM 664 N N . ARG A 1 85 ? 1.956 -10.782 -4.296 1.00 98.44 85 ARG A N 1
ATOM 665 C CA . ARG A 1 85 ? 1.857 -10.122 -5.608 1.00 98.44 85 ARG A CA 1
ATOM 666 C C . ARG A 1 85 ? 3.229 -9.882 -6.233 1.00 98.44 85 ARG A C 1
ATOM 668 O O . ARG A 1 85 ? 3.384 -10.125 -7.423 1.00 98.44 85 ARG A O 1
ATOM 675 N N . SER A 1 86 ? 4.208 -9.423 -5.453 1.00 98.25 86 SER A N 1
ATOM 676 C CA . SER A 1 86 ? 5.578 -9.208 -5.933 1.00 98.25 86 SER A CA 1
ATOM 677 C C . SER A 1 86 ? 6.204 -10.505 -6.442 1.00 98.25 86 SER A C 1
ATOM 679 O O . SER A 1 86 ? 6.718 -10.540 -7.559 1.00 98.25 86 SER A O 1
ATOM 681 N N . ASP A 1 87 ? 6.108 -11.574 -5.654 1.00 98.44 87 ASP A N 1
ATOM 682 C CA . ASP A 1 87 ? 6.690 -12.874 -5.981 1.00 98.44 87 ASP A CA 1
ATOM 683 C C . ASP A 1 87 ? 6.066 -13.437 -7.265 1.00 98.44 87 ASP A C 1
ATOM 685 O O . ASP A 1 87 ? 6.786 -13.755 -8.212 1.00 98.44 87 ASP A O 1
ATOM 689 N N . VAL A 1 88 ? 4.731 -13.448 -7.353 1.00 98.44 88 VAL A N 1
ATOM 690 C CA . VAL A 1 88 ? 4.001 -13.908 -8.547 1.00 98.44 88 VAL A CA 1
ATOM 691 C C . VAL A 1 88 ? 4.353 -13.073 -9.777 1.00 98.44 88 VAL A C 1
ATOM 693 O O . VAL A 1 88 ? 4.612 -13.632 -10.839 1.00 98.44 88 VAL A O 1
ATOM 696 N N . CYS A 1 89 ? 4.396 -11.744 -9.656 1.00 97.56 89 CYS A N 1
ATOM 697 C CA . CYS A 1 89 ? 4.757 -10.877 -10.775 1.00 97.56 89 CYS A CA 1
ATOM 698 C C . CYS A 1 89 ? 6.193 -11.121 -11.251 1.00 97.56 89 CYS A C 1
ATOM 700 O O . CYS A 1 89 ? 6.432 -11.142 -12.457 1.00 97.56 89 CYS A O 1
ATOM 702 N N . SER A 1 90 ? 7.141 -11.311 -10.328 1.00 96.19 90 SER A N 1
ATOM 703 C CA . SER A 1 90 ? 8.538 -11.584 -10.679 1.00 96.19 90 SER A CA 1
ATOM 704 C C . SER A 1 90 ? 8.688 -12.920 -11.407 1.00 96.19 90 SER A C 1
ATOM 706 O O . SER A 1 90 ? 9.359 -13.002 -12.434 1.00 96.19 90 SER A O 1
ATOM 708 N N . GLU A 1 91 ? 7.987 -13.945 -10.929 1.00 96.12 91 GLU A N 1
ATOM 709 C CA . GLU A 1 91 ? 7.999 -15.283 -11.505 1.00 96.12 91 GLU A CA 1
ATOM 710 C C . GLU A 1 91 ? 7.373 -15.284 -12.901 1.00 96.12 91 GLU A C 1
ATOM 712 O O . GLU A 1 91 ? 7.984 -15.753 -13.864 1.00 96.12 91 GLU A O 1
ATOM 717 N N . TYR A 1 92 ? 6.213 -14.641 -13.031 1.00 94.88 92 TYR A N 1
ATOM 718 C CA . TYR A 1 92 ? 5.536 -14.459 -14.306 1.00 94.88 92 TYR A CA 1
ATOM 719 C C . TYR A 1 92 ? 6.425 -13.719 -15.309 1.00 94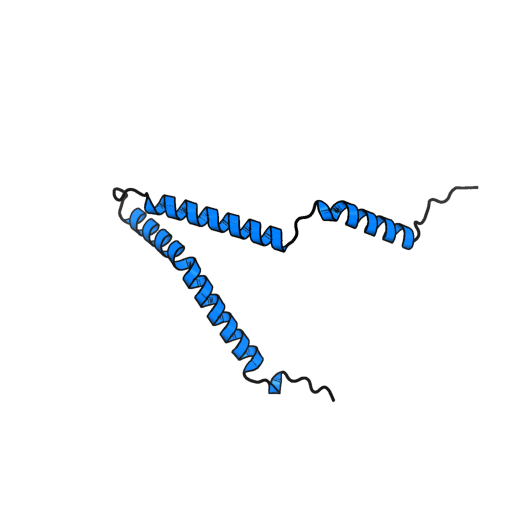.88 92 TYR A C 1
ATOM 721 O O . TYR A 1 92 ? 6.562 -14.144 -16.459 1.00 94.88 92 TYR A O 1
ATOM 729 N N . TRP A 1 93 ? 7.076 -12.636 -14.876 1.00 93.12 93 TRP A N 1
ATOM 730 C CA . TRP A 1 93 ? 7.989 -11.880 -15.725 1.00 93.12 93 TRP A CA 1
ATOM 731 C C . TRP A 1 93 ? 9.153 -12.750 -16.205 1.00 93.12 93 TRP A C 1
ATOM 733 O O . TRP A 1 93 ? 9.480 -12.719 -17.392 1.00 93.12 93 TRP A O 1
ATOM 743 N N . LEU A 1 94 ? 9.740 -13.572 -15.331 1.00 91.31 94 LEU A N 1
ATOM 744 C CA . LEU A 1 94 ? 10.800 -14.509 -15.710 1.00 91.31 94 LEU A CA 1
ATOM 745 C C . LEU A 1 94 ? 10.303 -15.560 -16.700 1.00 91.31 94 LEU A C 1
ATOM 747 O O . LEU A 1 94 ? 10.985 -15.821 -17.684 1.00 91.31 94 LEU A O 1
ATOM 751 N N . ARG A 1 95 ? 9.107 -16.126 -16.520 1.00 90.00 95 ARG A N 1
ATOM 752 C CA . ARG A 1 95 ? 8.551 -17.077 -17.498 1.00 90.00 95 ARG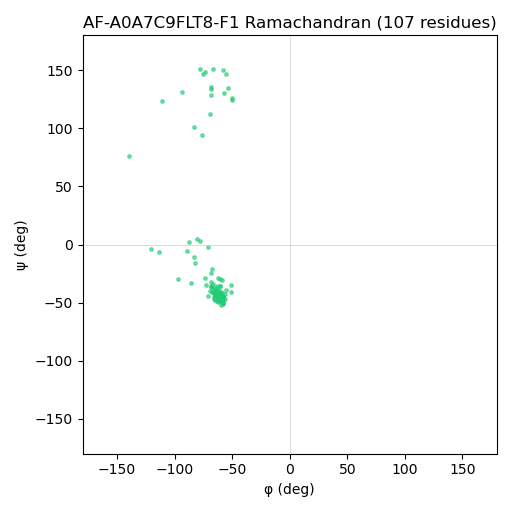 A CA 1
ATOM 753 C C . ARG A 1 95 ? 8.388 -16.447 -18.876 1.00 90.00 95 ARG A C 1
ATOM 755 O O . ARG A 1 95 ? 8.810 -17.031 -19.870 1.00 90.00 95 ARG A O 1
ATOM 762 N N . VAL A 1 96 ? 7.814 -15.246 -18.934 1.00 88.88 96 VAL A N 1
ATOM 763 C CA . VAL A 1 96 ? 7.574 -14.522 -20.192 1.00 88.88 96 VAL A CA 1
ATOM 764 C C . VAL A 1 96 ? 8.880 -14.098 -20.867 1.00 88.88 96 VAL A C 1
ATOM 766 O O . VAL A 1 96 ? 8.959 -14.044 -22.095 1.00 88.88 96 VAL A O 1
ATOM 769 N N . ASN A 1 97 ? 9.912 -13.760 -20.090 1.00 85.44 97 ASN A N 1
ATOM 770 C CA . ASN A 1 97 ? 11.151 -13.211 -20.637 1.00 85.44 97 ASN A CA 1
ATOM 771 C C . ASN A 1 97 ? 12.268 -14.229 -20.834 1.00 85.44 97 ASN A C 1
ATOM 773 O O . ASN A 1 97 ? 13.063 -14.071 -21.755 1.00 85.44 97 ASN A O 1
ATOM 777 N N . CYS A 1 98 ? 12.303 -15.273 -20.019 1.00 83.62 98 CYS A N 1
ATOM 778 C CA . CYS A 1 98 ? 13.396 -16.234 -19.958 1.00 83.62 98 CYS A CA 1
ATOM 779 C C . CYS A 1 98 ? 12.950 -17.668 -20.272 1.00 83.62 98 CYS A C 1
ATOM 781 O O . CYS A 1 98 ? 13.800 -18.548 -20.334 1.00 83.62 98 CYS A O 1
ATOM 783 N N . GLY A 1 99 ? 11.652 -17.930 -20.478 1.00 81.44 99 GLY A N 1
ATOM 784 C CA . GLY A 1 99 ? 11.148 -19.275 -20.783 1.00 81.44 99 GLY A CA 1
ATOM 785 C C . GLY A 1 99 ? 11.560 -19.808 -22.159 1.00 81.44 99 GLY A C 1
ATOM 786 O O . GLY A 1 99 ? 11.631 -21.018 -22.341 1.00 81.44 99 GLY A O 1
ATOM 787 N N . LEU A 1 100 ? 11.853 -18.916 -23.113 1.00 77.81 100 LEU A N 1
ATOM 788 C CA . LEU A 1 100 ? 12.335 -19.243 -24.461 1.00 77.81 100 LEU A CA 1
ATOM 789 C C . LEU A 1 100 ? 13.433 -18.246 -24.870 1.00 77.81 100 LEU A C 1
ATOM 791 O O . LEU A 1 100 ? 13.168 -17.317 -25.637 1.00 77.81 100 LEU A O 1
ATOM 795 N N . PRO A 1 101 ? 14.661 -18.388 -24.340 1.00 70.12 101 PRO A N 1
ATOM 796 C CA . PRO A 1 101 ? 15.742 -17.438 -24.602 1.00 70.12 101 PRO A CA 1
ATOM 797 C C . PRO A 1 101 ? 16.100 -17.356 -26.093 1.00 70.12 101 PRO A C 1
ATOM 799 O O . PRO A 1 101 ? 16.441 -16.282 -26.578 1.00 70.12 101 PRO A O 1
ATOM 802 N N . GLU A 1 102 ? 15.919 -18.447 -26.841 1.00 72.31 102 GLU A N 1
ATOM 803 C CA . GLU A 1 102 ? 16.133 -18.525 -28.294 1.00 72.31 102 GLU A CA 1
ATOM 804 C C . GLU A 1 102 ? 15.269 -17.532 -29.091 1.00 72.31 102 GLU A C 1
ATOM 806 O O . GLU A 1 102 ? 15.702 -17.037 -30.123 1.00 72.31 102 GLU A O 1
ATOM 811 N N . GLN A 1 103 ? 14.074 -17.179 -28.600 1.00 71.06 103 GLN A N 1
ATOM 812 C CA . GLN A 1 103 ? 13.185 -16.210 -29.260 1.00 71.06 103 GLN A CA 1
ATOM 813 C C . GLN A 1 103 ? 13.529 -14.749 -28.932 1.00 71.06 103 GLN A C 1
ATOM 815 O O . GLN A 1 103 ? 12.968 -13.835 -29.535 1.00 71.06 103 GLN A O 1
ATOM 820 N N . LYS A 1 104 ? 14.415 -14.518 -27.953 1.00 65.31 104 LYS A N 1
ATOM 821 C CA . LYS A 1 104 ? 14.851 -13.179 -27.518 1.00 65.31 104 LYS A CA 1
ATOM 822 C C . LYS A 1 104 ? 16.322 -12.891 -27.802 1.00 65.31 104 LYS A C 1
ATOM 824 O O . LYS A 1 104 ? 16.759 -11.762 -27.584 1.00 65.31 104 LYS A O 1
ATOM 829 N N . LEU A 1 105 ? 17.081 -13.883 -28.267 1.00 66.12 105 LEU A N 1
ATOM 830 C CA . LEU A 1 105 ? 18.433 -13.672 -28.761 1.00 66.12 105 LEU A CA 1
ATOM 831 C C . LEU A 1 105 ? 18.354 -12.882 -30.070 1.00 66.12 105 LEU A C 1
ATOM 833 O O . LEU A 1 105 ? 17.852 -13.366 -31.079 1.00 66.12 105 LEU A O 1
ATOM 837 N N . PHE A 1 106 ? 18.840 -11.645 -30.032 1.00 66.75 106 PHE A N 1
ATOM 838 C CA . PHE A 1 106 ? 19.161 -10.914 -31.249 1.00 66.75 106 PHE A CA 1
ATOM 839 C C . PHE A 1 106 ? 20.370 -11.586 -31.902 1.00 66.75 106 PHE A C 1
ATOM 841 O O . PHE A 1 106 ? 21.380 -11.831 -31.238 1.00 66.75 106 PHE A O 1
ATOM 848 N N . ASP A 1 107 ? 20.246 -11.893 -33.190 1.00 67.31 107 ASP A N 1
ATOM 849 C CA . ASP A 1 107 ? 21.330 -12.433 -34.002 1.00 67.31 107 ASP A CA 1
ATOM 850 C C . ASP A 1 107 ? 22.288 -11.278 -34.329 1.00 67.31 107 ASP A C 1
ATOM 852 O O . ASP A 1 107 ? 22.026 -10.463 -35.214 1.00 67.31 107 ASP A O 1
ATOM 856 N N . TRP A 1 108 ? 23.331 -11.113 -33.513 1.00 68.19 108 TRP A N 1
ATOM 857 C CA . TRP A 1 108 ? 24.260 -9.981 -33.622 1.00 68.19 108 TRP A CA 1
ATOM 858 C C . TRP A 1 108 ? 25.337 -10.147 -34.701 1.00 68.19 108 TRP A C 1
ATOM 860 O O . TRP A 1 108 ? 26.157 -9.242 -34.804 1.00 68.19 108 TRP A O 1
ATOM 870 N N . GLY A 1 109 ? 25.293 -11.219 -35.508 1.00 61.84 109 GLY A N 1
ATOM 871 C CA . GLY A 1 109 ? 26.081 -11.379 -36.743 1.00 61.84 109 GLY A CA 1
ATOM 872 C C . GLY A 1 109 ? 27.594 -11.321 -36.570 1.00 61.84 109 GLY A C 1
ATOM 873 O O . GLY A 1 109 ? 28.146 -10.201 -36.586 1.00 61.84 109 GLY A O 1
#

Secondary structure (DSSP, 8-state):
---------HHHHHHHHHHHHHHHGGGSPPHHHHHHHHHHHHHHHHHHHHHHHHT--TTS-HHHHHHHHHHHHHHHTHHHHHHHHHHHHHHHHHHHHHS-GGGT-----

Radius of gyration: 28.22 Å; Cα contacts (8 Å, |Δi|>4): 13; chains: 1; bounding box: 51×74×58 Å

Mean predicted aligned error: 10.9 Å

Foldseek 3Di:
DDDDDDPQPPVNVVVVVVVVCVVCVVVDDDPVRVVVVVVVVVVVVLVVLLVVLVPDDPPDDPVVVVVSVVVNVCSVCVVVVVVVVVVVVVVVVCCVDPVCVVVVDDPPD

pLDDT: mean 87.74, std 12.77, range [42.78, 98.62]

Sequence (109 aa):
SKDAPGISSYGDLLMEFEDSVVKQRPKCMSGSGLTELNESRFRSRIEHRLTELEELPSSRGEDLQSKCLLELYGLKLAELQKKVRSDVCSEYWLRVNCGLPEQKLFDWG